Protein AF-A0A0A1DMI1-F1 (afdb_monomer)

Secondary structure (DSSP, 8-state):
----EEEEEEEEEEES--TT-EETTTTBS-EEEEEEEEEETTEEEEEEEEE-TTT--S-EEPPPP-

Nearest PDB structures (foldseek):
  3cyj-assembly1_A  TM=5.155E-01  e=3.473E+00  Rubrobacter xylanophilus DSM 9941

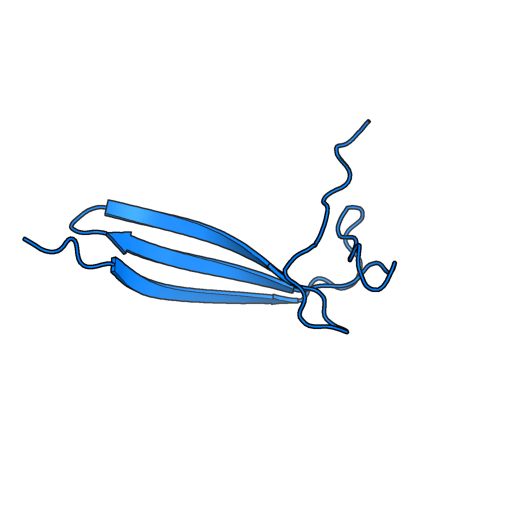Organism: Nocardioides simplex (NCBI:txid2045)

Sequence (66 aa):
MADQHRVVGVAVEILQTEPGHWCTRCALPSGWIVWVVVRHGARMHLQEQRYCDECGSRRTVVPADG

Structure (mmCIF, N/CA/C/O backbone):
data_AF-A0A0A1DMI1-F1
#
_entry.id   AF-A0A0A1DMI1-F1
#
loop_
_atom_site.group_PDB
_atom_site.id
_atom_site.type_symbol
_atom_site.label_atom_id
_atom_site.label_alt_id
_atom_site.label_comp_id
_atom_site.label_asym_id
_atom_site.label_entity_id
_atom_site.label_seq_id
_atom_site.pdbx_PDB_ins_code
_atom_site.Cartn_x
_atom_site.Cartn_y
_atom_site.Cartn_z
_atom_site.occupancy
_atom_site.B_iso_or_equiv
_atom_site.auth_seq_id
_atom_site.auth_comp_id
_atom_site.auth_asym_id
_atom_site.auth_atom_id
_atom_site.pdbx_PDB_model_num
ATOM 1 N N . MET A 1 1 ? -11.353 -16.530 24.517 1.00 52.91 1 MET A N 1
ATOM 2 C CA . MET A 1 1 ? -12.188 -15.874 23.489 1.00 52.91 1 MET A CA 1
ATOM 3 C C . MET A 1 1 ? -11.259 -15.523 22.343 1.00 52.91 1 MET A C 1
ATOM 5 O O . MET A 1 1 ? -10.242 -14.904 22.617 1.00 52.91 1 MET A O 1
ATOM 9 N N . ALA A 1 2 ? -11.512 -16.018 21.129 1.00 60.31 2 ALA A N 1
ATOM 10 C CA . ALA A 1 2 ? -10.674 -15.688 19.978 1.00 60.31 2 ALA A CA 1
ATOM 11 C C . ALA A 1 2 ? -10.848 -14.199 19.664 1.00 60.31 2 ALA A C 1
ATOM 13 O O . ALA A 1 2 ? -11.975 -13.739 19.483 1.00 60.31 2 ALA A O 1
ATOM 14 N N . ASP A 1 3 ? -9.748 -13.455 19.679 1.00 68.31 3 ASP A N 1
ATOM 15 C CA . ASP A 1 3 ? -9.759 -12.032 19.377 1.00 68.31 3 ASP A CA 1
ATOM 16 C C . ASP A 1 3 ? -10.021 -11.886 17.873 1.00 68.31 3 ASP A C 1
ATOM 18 O O . ASP A 1 3 ? -9.231 -12.325 17.036 1.00 68.31 3 ASP A O 1
ATOM 22 N N . GLN A 1 4 ? -11.222 -11.426 17.522 1.00 74.06 4 GLN A N 1
ATOM 23 C CA . GLN A 1 4 ? -11.695 -11.444 16.143 1.00 74.06 4 GLN A CA 1
ATOM 24 C C . GLN A 1 4 ? -11.265 -10.146 15.454 1.00 74.06 4 GLN A C 1
ATOM 26 O O . GLN A 1 4 ? -11.788 -9.067 15.749 1.00 74.06 4 GLN A O 1
ATOM 31 N N . HIS A 1 5 ? -10.314 -10.239 14.524 1.00 82.81 5 HIS A N 1
ATOM 32 C CA . HIS A 1 5 ? -9.986 -9.139 13.618 1.00 82.81 5 HIS A CA 1
ATOM 33 C C . HIS A 1 5 ? -11.025 -9.053 12.502 1.00 82.81 5 HIS A C 1
ATOM 35 O O . HIS A 1 5 ? -11.335 -10.049 11.848 1.00 82.81 5 HIS A O 1
ATOM 41 N N . ARG A 1 6 ? -11.539 -7.849 12.243 1.00 85.00 6 ARG A N 1
ATOM 42 C CA . ARG A 1 6 ? -12.406 -7.572 11.093 1.00 85.00 6 ARG A CA 1
ATOM 43 C C . ARG A 1 6 ? -11.875 -6.373 10.323 1.00 85.00 6 ARG A C 1
ATOM 45 O O . ARG A 1 6 ? -11.669 -5.310 10.901 1.00 85.00 6 ARG A O 1
ATOM 52 N N . VAL A 1 7 ? -11.708 -6.526 9.012 1.00 87.50 7 VAL A N 1
ATOM 53 C CA . VAL A 1 7 ? -11.486 -5.384 8.117 1.00 87.50 7 VAL A CA 1
ATOM 54 C C . VAL A 1 7 ? -12.802 -4.627 7.980 1.00 87.50 7 VAL A C 1
ATOM 56 O O . VAL A 1 7 ? -13.840 -5.225 7.690 1.00 87.50 7 VAL A O 1
ATOM 59 N N . VAL A 1 8 ? -12.768 -3.322 8.237 1.00 91.00 8 VAL A N 1
ATOM 60 C CA . VAL A 1 8 ? -13.958 -2.454 8.222 1.00 91.00 8 VAL A CA 1
ATOM 61 C C . VAL A 1 8 ? -13.866 -1.330 7.192 1.00 91.00 8 VAL A C 1
ATOM 63 O O . VAL A 1 8 ? -14.870 -0.679 6.927 1.00 91.00 8 VAL A O 1
ATOM 66 N N . GLY A 1 9 ? -12.701 -1.137 6.574 1.00 89.62 9 GLY A N 1
ATOM 67 C CA . GLY A 1 9 ? -12.515 -0.203 5.469 1.00 89.62 9 GLY A CA 1
ATOM 68 C C . GLY A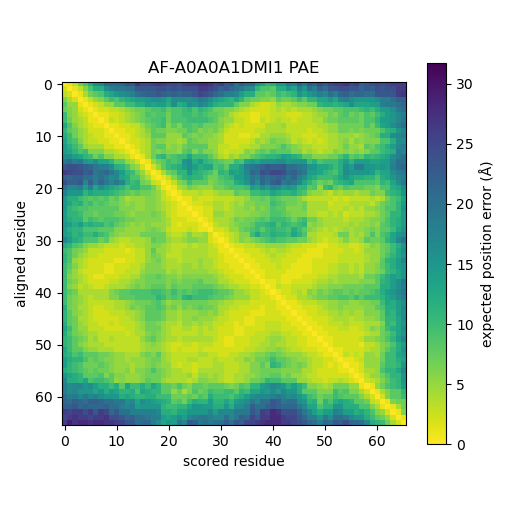 1 9 ? -11.225 -0.485 4.708 1.00 89.62 9 GLY A C 1
ATOM 69 O O . GLY A 1 9 ? -10.229 -0.897 5.308 1.00 89.62 9 GLY A O 1
ATOM 70 N N . VAL A 1 10 ? -11.272 -0.271 3.394 1.00 88.00 10 VAL A N 1
ATOM 71 C CA . VAL A 1 10 ? -10.124 -0.357 2.487 1.00 88.00 10 VAL A CA 1
ATOM 72 C C . VAL A 1 10 ? -10.204 0.820 1.522 1.00 88.00 10 VAL A C 1
ATOM 74 O O . VAL A 1 10 ? -11.223 0.990 0.856 1.00 88.00 10 VAL A O 1
ATOM 77 N N . ALA A 1 11 ? -9.138 1.611 1.450 1.00 88.69 11 ALA A N 1
ATOM 78 C CA . ALA A 1 11 ? -8.942 2.622 0.417 1.00 88.69 11 ALA A CA 1
ATOM 79 C C . ALA A 1 11 ? -7.656 2.306 -0.353 1.00 88.69 11 ALA A C 1
ATOM 81 O O . ALA A 1 11 ? -6.668 1.883 0.250 1.00 88.69 11 ALA A O 1
ATOM 82 N N . VAL A 1 12 ? -7.691 2.483 -1.674 1.00 83.12 12 VAL A N 1
ATOM 83 C CA . VAL A 1 12 ? -6.555 2.245 -2.570 1.00 83.12 12 VAL A CA 1
ATOM 84 C C . VAL A 1 12 ? -6.190 3.556 -3.243 1.00 83.12 12 VAL A C 1
ATOM 86 O O . VAL A 1 12 ? -7.055 4.214 -3.819 1.00 83.12 12 VAL A O 1
ATOM 89 N N . GLU A 1 13 ? -4.914 3.906 -3.179 1.00 81.38 13 GLU A N 1
ATOM 90 C CA . GLU A 1 13 ? -4.342 5.082 -3.821 1.00 81.38 13 GLU A CA 1
ATOM 91 C C . GLU A 1 13 ? -3.189 4.643 -4.726 1.00 81.38 13 GLU A C 1
ATOM 93 O O . GLU A 1 13 ? -2.293 3.915 -4.294 1.00 81.38 13 GLU A O 1
ATOM 98 N N . ILE A 1 14 ? -3.241 5.038 -6.000 1.00 75.94 14 ILE A N 1
ATOM 99 C CA . ILE A 1 14 ? -2.191 4.744 -6.981 1.00 75.94 14 ILE A CA 1
ATOM 100 C C . ILE A 1 14 ? -1.228 5.926 -6.985 1.00 75.94 14 ILE A C 1
ATOM 102 O O . ILE A 1 14 ? -1.634 7.047 -7.288 1.00 75.94 14 ILE A O 1
ATOM 106 N N . LEU A 1 15 ? 0.043 5.673 -6.679 1.00 69.44 15 LEU A N 1
ATOM 107 C CA . LEU A 1 15 ? 1.080 6.694 -6.641 1.00 69.44 15 LEU A CA 1
ATOM 108 C C . LEU A 1 15 ? 1.997 6.512 -7.841 1.00 69.44 15 LEU A C 1
ATOM 110 O O . LEU A 1 15 ? 3.002 5.801 -7.796 1.00 69.44 15 LEU A O 1
ATOM 114 N N . GLN A 1 16 ? 1.680 7.196 -8.935 1.00 61.34 16 GLN A N 1
ATOM 115 C CA . GLN A 1 16 ? 2.677 7.350 -9.981 1.00 61.34 16 GLN A CA 1
ATOM 116 C C . GLN A 1 16 ? 3.723 8.357 -9.500 1.00 61.34 16 GLN A C 1
ATOM 118 O O . GLN A 1 16 ? 3.501 9.565 -9.545 1.00 61.34 16 GLN A O 1
ATOM 123 N N . THR A 1 17 ? 4.915 7.857 -9.167 1.00 59.22 17 THR A N 1
ATOM 124 C CA . THR A 1 17 ? 6.145 8.664 -9.051 1.00 59.22 17 THR A CA 1
ATOM 125 C C . THR A 1 17 ? 6.268 9.529 -7.783 1.00 59.22 17 THR A C 1
ATOM 127 O O . THR A 1 17 ? 6.630 10.699 -7.866 1.00 59.22 17 THR A O 1
ATOM 130 N N . GLU A 1 18 ? 6.051 8.974 -6.585 1.00 56.62 18 GLU A N 1
ATOM 131 C CA . GLU A 1 18 ? 6.541 9.654 -5.373 1.00 56.62 18 GLU A CA 1
ATOM 132 C C . GLU A 1 18 ? 8.062 9.456 -5.203 1.00 56.62 18 GLU A C 1
ATOM 134 O O . GLU A 1 18 ? 8.548 8.315 -5.272 1.00 56.62 18 GLU A O 1
ATOM 139 N N . PRO A 1 19 ? 8.842 10.534 -4.973 1.00 54.47 19 PRO A N 1
ATOM 140 C CA . PRO A 1 19 ? 10.238 10.419 -4.579 1.00 54.47 19 PRO A CA 1
ATOM 141 C C . PRO A 1 19 ? 10.280 9.720 -3.224 1.00 54.47 19 PRO A C 1
ATOM 143 O O . PRO A 1 19 ? 9.930 10.289 -2.198 1.00 54.47 19 PRO A O 1
ATOM 146 N N . GLY A 1 20 ? 10.650 8.445 -3.247 1.00 58.84 20 GLY A N 1
ATOM 147 C CA . GLY A 1 20 ? 10.699 7.630 -2.047 1.00 58.84 20 GLY A CA 1
ATOM 148 C C . GLY A 1 20 ? 9.946 6.308 -2.130 1.00 58.84 20 GLY A C 1
ATOM 149 O O . GLY A 1 20 ? 9.929 5.586 -1.150 1.00 58.84 20 GLY A O 1
ATOM 150 N N . HIS A 1 21 ? 9.349 5.929 -3.260 1.00 70.56 21 HIS A N 1
ATOM 151 C CA . HIS A 1 21 ? 8.764 4.595 -3.402 1.00 70.56 21 HIS A CA 1
ATOM 152 C C . HIS A 1 21 ? 9.512 3.772 -4.448 1.00 70.56 21 HIS A C 1
ATOM 154 O O . HIS A 1 21 ? 9.391 4.014 -5.648 1.00 70.56 21 HIS A O 1
ATOM 160 N N . TRP A 1 22 ? 10.301 2.789 -3.998 1.00 76.38 22 TRP A N 1
ATOM 161 C CA . TRP A 1 22 ? 11.107 1.955 -4.891 1.00 76.38 22 TRP A CA 1
ATOM 162 C C . TRP A 1 22 ? 10.836 0.467 -4.692 1.00 76.38 22 TRP A C 1
ATOM 164 O O . TRP A 1 22 ? 11.008 -0.089 -3.599 1.00 76.38 22 TRP A O 1
ATOM 174 N N . CYS A 1 23 ? 10.458 -0.220 -5.772 1.00 81.38 23 CYS A N 1
ATOM 175 C CA . CYS A 1 23 ? 10.356 -1.670 -5.745 1.00 81.38 23 CYS A CA 1
ATOM 176 C C . CYS A 1 23 ? 11.754 -2.292 -5.817 1.00 81.38 23 CYS A C 1
ATOM 178 O O . CYS A 1 23 ? 12.397 -2.287 -6.864 1.00 81.38 23 CYS A O 1
ATOM 180 N N . THR A 1 24 ? 12.204 -2.921 -4.731 1.00 80.69 24 THR A N 1
ATOM 181 C CA . THR A 1 24 ? 13.512 -3.610 -4.693 1.00 80.69 24 THR A CA 1
ATOM 182 C C . THR A 1 24 ? 13.612 -4.797 -5.651 1.00 80.69 24 THR A C 1
ATOM 184 O O . THR A 1 24 ? 14.712 -5.194 -6.020 1.00 80.69 24 THR A O 1
ATOM 187 N N . ARG A 1 25 ? 12.475 -5.371 -6.065 1.00 82.81 25 ARG A N 1
ATOM 188 C CA . ARG A 1 25 ? 12.435 -6.510 -6.991 1.00 82.81 25 ARG A CA 1
ATOM 189 C C . ARG A 1 25 ? 12.535 -6.078 -8.450 1.00 82.81 25 ARG A C 1
ATOM 191 O O . ARG A 1 25 ? 13.248 -6.717 -9.211 1.00 82.81 25 ARG A O 1
ATOM 198 N N . CYS A 1 26 ? 11.801 -5.037 -8.828 1.00 82.44 26 CYS A N 1
ATOM 199 C CA . CYS A 1 26 ? 11.770 -4.556 -10.207 1.00 82.44 26 CYS A CA 1
ATOM 200 C C . CYS A 1 26 ? 12.787 -3.445 -10.482 1.00 82.44 26 CYS A C 1
ATOM 202 O O . CYS A 1 26 ? 12.987 -3.098 -11.638 1.00 82.44 26 CYS A O 1
ATOM 204 N N . ALA A 1 27 ? 13.423 -2.906 -9.438 1.00 81.62 27 ALA A N 1
ATOM 205 C CA . ALA A 1 27 ? 14.367 -1.798 -9.525 1.00 81.62 27 ALA A CA 1
ATOM 206 C C . ALA A 1 27 ? 13.795 -0.595 -10.297 1.00 81.62 27 ALA A C 1
ATOM 208 O O . ALA A 1 27 ? 14.449 -0.042 -11.179 1.00 81.62 27 ALA A O 1
ATOM 209 N N . LEU A 1 28 ? 12.559 -0.213 -9.969 1.00 79.88 28 LEU A N 1
ATOM 210 C CA . LEU A 1 28 ? 11.870 0.908 -10.599 1.00 79.88 28 LEU A CA 1
ATOM 211 C C . LEU A 1 28 ? 10.960 1.650 -9.606 1.00 79.88 28 LEU A C 1
ATOM 213 O O . LEU A 1 28 ? 10.502 1.043 -8.623 1.00 79.88 28 LEU A O 1
ATOM 217 N N . PRO A 1 29 ? 10.701 2.949 -9.850 1.00 74.94 29 PRO A N 1
ATOM 218 C CA . PRO A 1 29 ? 9.814 3.754 -9.029 1.00 74.94 29 PRO A CA 1
ATOM 219 C C . PRO A 1 29 ? 8.362 3.524 -9.464 1.00 74.94 29 PRO A C 1
ATOM 221 O O . PRO A 1 29 ? 7.892 4.118 -10.432 1.00 74.94 29 PRO A O 1
ATOM 224 N N . SER A 1 30 ? 7.652 2.627 -8.781 1.00 73.69 30 SER A N 1
ATOM 225 C CA . SER A 1 30 ? 6.215 2.414 -8.995 1.00 73.69 30 SER A CA 1
ATOM 226 C C . SER A 1 30 ? 5.542 1.83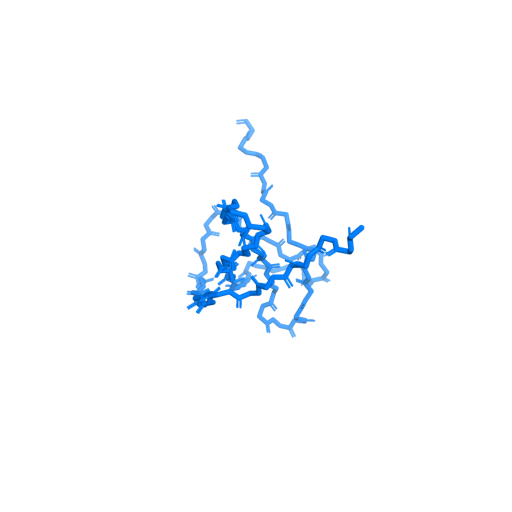0 -7.766 1.00 73.69 30 SER A C 1
ATOM 228 O O . SER A 1 30 ? 6.181 1.118 -6.976 1.00 73.69 30 SER A O 1
ATOM 230 N N . GLY A 1 31 ? 4.250 2.114 -7.609 1.00 80.56 31 GLY A N 1
ATOM 231 C CA . GLY A 1 31 ? 3.422 1.430 -6.639 1.00 80.56 31 GLY A CA 1
ATOM 232 C C . GLY A 1 31 ? 2.122 2.101 -6.227 1.00 80.56 31 GLY A C 1
ATOM 233 O O . GLY A 1 31 ? 1.818 3.245 -6.543 1.00 80.56 31 GLY A O 1
ATOM 234 N N . TRP A 1 32 ? 1.377 1.345 -5.434 1.00 82.12 32 TRP A N 1
ATOM 235 C CA . TRP A 1 32 ? 0.097 1.723 -4.859 1.00 82.12 32 TRP A CA 1
ATOM 236 C C . TRP A 1 32 ? 0.096 1.439 -3.360 1.00 82.12 32 TRP A C 1
ATOM 238 O O . TRP A 1 32 ? 0.757 0.514 -2.868 1.00 82.12 32 TRP A O 1
ATOM 248 N N . ILE A 1 33 ? -0.658 2.254 -2.629 1.00 83.69 33 ILE A N 1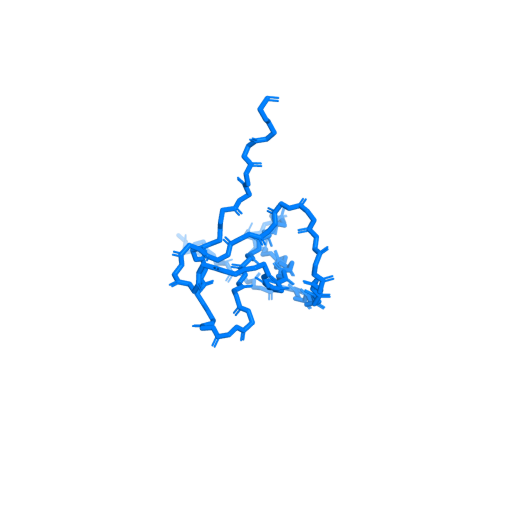
ATOM 249 C CA . ILE A 1 33 ? -0.847 2.131 -1.188 1.00 83.69 33 ILE A CA 1
ATOM 250 C C . ILE A 1 33 ? -2.273 1.681 -0.913 1.00 83.69 33 ILE A C 1
ATOM 252 O O . ILE A 1 33 ? -3.241 2.172 -1.492 1.00 83.69 33 ILE A O 1
ATOM 256 N N . VAL A 1 34 ? -2.393 0.743 0.017 1.00 86.75 34 VAL A N 1
ATOM 257 C CA . VAL A 1 34 ? -3.653 0.333 0.616 1.00 86.75 34 VAL A CA 1
ATOM 258 C C . VAL A 1 34 ? -3.686 0.801 2.051 1.00 86.75 34 VAL A C 1
ATOM 260 O O . VAL A 1 34 ? -2.869 0.387 2.876 1.00 86.75 34 VAL A O 1
ATOM 263 N N . TRP A 1 35 ? -4.696 1.595 2.359 1.00 89.06 35 TRP A N 1
ATOM 264 C CA . TRP A 1 35 ? -5.046 1.957 3.718 1.00 89.06 35 TRP A CA 1
ATOM 265 C C . TRP A 1 35 ? -6.116 0.989 4.206 1.00 89.06 35 TRP A C 1
ATOM 267 O O . TRP A 1 35 ? -7.249 0.988 3.721 1.00 89.06 35 TRP A O 1
ATOM 277 N N . VAL A 1 36 ? -5.747 0.133 5.155 1.00 91.00 36 VAL A N 1
ATOM 278 C CA . VAL A 1 36 ? -6.635 -0.877 5.731 1.00 91.00 36 VAL A CA 1
ATOM 279 C C . VAL A 1 36 ? -6.985 -0.476 7.151 1.00 91.00 36 VAL A C 1
ATOM 281 O O . VAL A 1 36 ? -6.116 -0.382 8.015 1.00 91.00 36 VAL A O 1
ATOM 284 N N . VAL A 1 37 ? -8.275 -0.294 7.416 1.00 93.12 37 VAL A N 1
ATOM 285 C CA . VAL A 1 37 ? -8.772 -0.102 8.777 1.00 93.12 37 VAL A CA 1
ATOM 286 C C . VAL A 1 37 ? -9.199 -1.456 9.327 1.00 93.12 37 VAL A C 1
ATOM 288 O O . VAL A 1 37 ? -10.169 -2.066 8.865 1.00 93.12 37 VAL A O 1
ATOM 291 N N . VAL A 1 38 ? -8.457 -1.937 10.321 1.00 91.62 38 VAL A N 1
ATOM 292 C CA . VAL A 1 38 ? -8.707 -3.201 11.012 1.00 91.62 38 VAL A CA 1
ATOM 293 C C . VAL A 1 38 ? -9.293 -2.910 12.382 1.00 91.62 38 VAL A C 1
ATOM 295 O O . VAL A 1 38 ? -8.689 -2.225 13.207 1.00 91.62 38 VAL A O 1
ATOM 298 N N . ARG A 1 39 ? -10.465 -3.472 12.652 1.00 90.44 39 ARG A N 1
ATOM 299 C CA . ARG A 1 39 ? -11.064 -3.478 13.980 1.00 90.44 39 ARG A CA 1
ATOM 300 C C . ARG A 1 39 ? -10.633 -4.730 14.730 1.00 90.44 39 ARG A C 1
ATOM 302 O O . ARG A 1 39 ? -10.750 -5.836 14.206 1.00 90.44 39 ARG A O 1
ATOM 309 N N . HIS A 1 40 ? -10.177 -4.549 15.960 1.00 87.38 40 HIS A N 1
ATOM 310 C CA . HIS A 1 40 ? -9.795 -5.616 16.872 1.00 87.38 40 HIS A CA 1
ATOM 311 C C . HIS A 1 40 ? -10.514 -5.415 18.206 1.00 87.38 40 HIS A C 1
ATOM 313 O O . HIS A 1 40 ? -10.191 -4.502 18.972 1.00 87.38 40 HIS A O 1
ATOM 319 N N . GLY A 1 41 ? -11.573 -6.192 18.439 1.00 87.19 41 GLY A 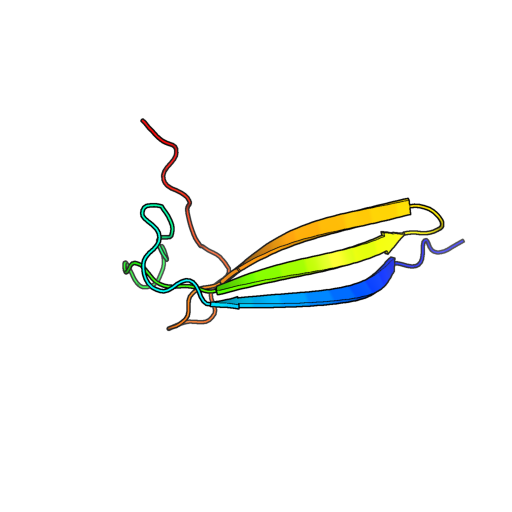N 1
ATOM 320 C CA . GLY A 1 41 ? -12.497 -5.933 19.543 1.00 87.19 41 GLY A CA 1
ATOM 321 C C . GLY A 1 41 ? -13.091 -4.518 19.460 1.00 87.19 41 GLY A C 1
ATOM 322 O O . GLY A 1 41 ? -13.756 -4.164 18.486 1.00 87.19 41 GLY A O 1
ATOM 323 N N . ALA A 1 42 ? -12.847 -3.691 20.479 1.00 85.44 42 ALA A N 1
ATOM 324 C CA . ALA A 1 42 ? -13.260 -2.283 20.510 1.00 85.44 42 ALA A CA 1
ATOM 325 C C . ALA A 1 42 ? -12.228 -1.312 19.903 1.00 85.44 42 ALA A C 1
ATOM 327 O O . ALA A 1 42 ? -12.505 -0.120 19.793 1.00 85.44 42 ALA A O 1
ATOM 328 N N . ARG A 1 43 ? -11.041 -1.797 19.521 1.00 89.94 43 ARG A N 1
ATOM 329 C CA . ARG A 1 43 ? -9.948 -0.972 18.993 1.00 89.94 43 ARG A CA 1
ATOM 330 C C . ARG A 1 43 ? -9.991 -0.912 17.474 1.00 89.94 43 ARG A C 1
ATOM 332 O O . ARG A 1 43 ? -10.389 -1.871 16.817 1.00 89.94 43 ARG A O 1
ATOM 339 N N . MET A 1 44 ? -9.548 0.211 16.929 1.00 91.12 44 MET A N 1
ATOM 340 C CA . MET A 1 44 ? -9.411 0.448 15.495 1.00 91.12 44 ME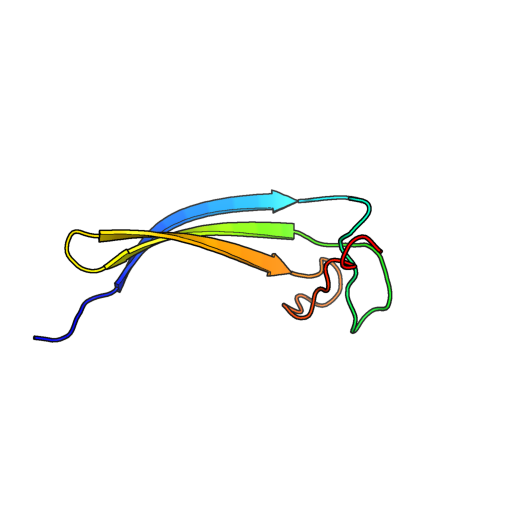T A CA 1
ATOM 341 C C . MET A 1 44 ? -7.942 0.725 15.193 1.00 91.12 44 MET A C 1
ATOM 343 O O . MET A 1 44 ? -7.308 1.519 15.885 1.00 91.12 44 MET A O 1
ATOM 347 N N . HIS A 1 45 ? -7.408 0.060 14.175 1.00 90.50 45 HIS A N 1
ATOM 348 C CA . HIS A 1 45 ? -6.029 0.186 13.727 1.00 90.50 45 HIS A CA 1
ATOM 349 C C . HIS A 1 45 ? -6.021 0.567 12.252 1.00 90.50 45 HIS A C 1
ATOM 351 O O . HIS A 1 45 ? -6.625 -0.128 11.437 1.00 90.50 45 HIS A O 1
ATOM 357 N N . LEU A 1 46 ? -5.326 1.648 11.910 1.00 90.75 46 LEU A N 1
ATOM 358 C CA . LEU A 1 46 ? -5.020 1.984 10.525 1.00 90.75 46 LEU A CA 1
ATOM 359 C C . LEU A 1 46 ? -3.698 1.313 10.146 1.00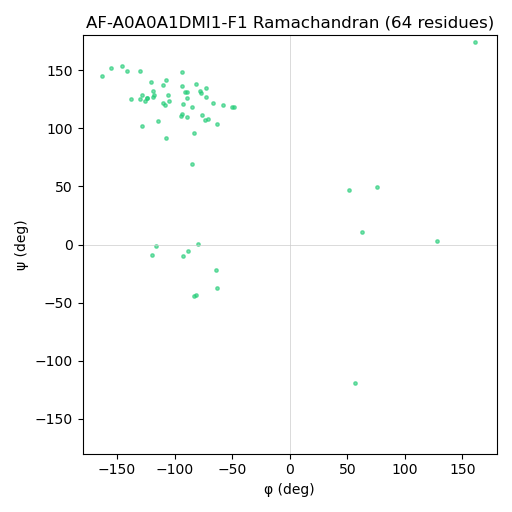 90.75 46 LEU A C 1
ATOM 361 O O . LEU A 1 46 ? -2.702 1.466 10.851 1.00 90.75 46 LEU A O 1
ATOM 365 N N . GLN A 1 47 ? -3.700 0.551 9.058 1.00 89.56 47 GLN A N 1
ATOM 366 C CA . GLN A 1 47 ? -2.517 -0.085 8.496 1.00 89.56 47 GLN A CA 1
ATOM 367 C C . GLN A 1 47 ? -2.281 0.427 7.084 1.00 89.56 47 GLN A C 1
ATOM 369 O O . GLN A 1 47 ? -3.156 0.327 6.230 1.00 89.56 47 GLN A O 1
ATOM 374 N N . GLU A 1 48 ? -1.074 0.913 6.842 1.00 86.94 48 GLU A N 1
ATOM 375 C CA . GLU A 1 48 ? -0.585 1.233 5.509 1.00 86.94 48 GLU A CA 1
ATOM 376 C C . GLU A 1 48 ? 0.090 -0.010 4.907 1.00 86.94 48 GLU A C 1
ATOM 378 O O . GLU A 1 48 ? 0.896 -0.686 5.558 1.00 86.94 48 GLU A O 1
ATOM 383 N N . GLN A 1 49 ? -0.255 -0.358 3.669 1.00 86.38 49 GLN A N 1
ATOM 384 C CA . GLN A 1 49 ? 0.367 -1.459 2.937 1.00 86.38 49 GLN A CA 1
ATOM 385 C C . GLN A 1 49 ? 0.778 -0.984 1.551 1.00 86.38 49 GLN A C 1
ATOM 387 O O . GLN A 1 49 ? -0.054 -0.496 0.800 1.00 86.38 49 GLN A O 1
ATOM 392 N N . ARG A 1 50 ? 2.051 -1.151 1.204 1.00 83.00 50 ARG A N 1
ATOM 393 C CA . ARG A 1 50 ? 2.612 -0.674 -0.061 1.00 83.00 50 ARG A CA 1
ATOM 394 C C . ARG A 1 50 ? 2.901 -1.819 -1.016 1.00 83.00 50 ARG A C 1
ATOM 396 O O . ARG A 1 50 ? 3.369 -2.869 -0.576 1.00 83.00 50 ARG A O 1
ATOM 403 N N . TYR A 1 51 ? 2.656 -1.613 -2.303 1.00 84.25 51 TYR A N 1
ATOM 404 C CA . TYR A 1 51 ? 2.806 -2.630 -3.338 1.00 84.25 51 TYR A CA 1
ATOM 405 C C . TYR A 1 51 ? 3.382 -2.032 -4.617 1.00 84.25 51 TYR A C 1
ATOM 407 O O . TYR A 1 51 ? 3.140 -0.876 -4.926 1.00 84.25 51 TYR A O 1
ATOM 415 N N . CYS A 1 52 ? 4.133 -2.824 -5.378 1.00 84.56 52 CYS A N 1
ATOM 416 C CA . CYS A 1 52 ? 4.610 -2.441 -6.708 1.00 84.56 52 CYS A CA 1
ATOM 417 C C . CYS A 1 52 ? 3.527 -2.661 -7.774 1.00 84.56 52 CYS A C 1
ATOM 419 O O . CYS A 1 52 ? 2.893 -3.718 -7.775 1.00 84.56 52 CYS A O 1
ATOM 421 N N . ASP A 1 53 ? 3.381 -1.719 -8.710 1.00 81.50 53 ASP A N 1
ATOM 422 C CA . ASP A 1 53 ? 2.437 -1.828 -9.836 1.00 81.50 53 ASP A CA 1
ATOM 423 C C . ASP A 1 53 ? 2.783 -2.999 -10.769 1.00 81.50 53 ASP A C 1
ATOM 425 O O . ASP A 1 53 ? 1.903 -3.717 -11.230 1.00 81.50 53 ASP A O 1
ATOM 429 N N . GLU A 1 54 ? 4.077 -3.239 -10.993 1.00 83.50 54 GLU A N 1
ATOM 430 C CA . GLU A 1 54 ? 4.546 -4.189 -12.011 1.00 83.50 54 GLU A CA 1
ATOM 431 C C . GLU A 1 54 ? 4.515 -5.642 -11.532 1.00 83.50 54 GLU A C 1
ATOM 433 O O . GLU A 1 54 ? 4.124 -6.551 -12.259 1.00 83.50 54 GLU A O 1
ATOM 438 N N . CYS A 1 55 ? 4.964 -5.891 -10.298 1.00 85.88 55 CYS A N 1
ATOM 439 C CA . CYS A 1 55 ? 5.109 -7.257 -9.782 1.00 85.88 55 CYS A CA 1
ATOM 440 C C . CYS A 1 55 ? 4.200 -7.589 -8.597 1.00 85.88 55 CYS A C 1
ATOM 442 O O . CYS A 1 55 ? 4.299 -8.695 -8.062 1.00 85.88 55 CYS A O 1
ATOM 444 N N . GLY A 1 56 ? 3.387 -6.637 -8.122 1.00 83.19 56 GLY A N 1
ATOM 445 C CA . GLY A 1 56 ? 2.525 -6.812 -6.946 1.00 83.19 56 GLY A CA 1
ATOM 446 C C . GLY A 1 56 ? 3.282 -7.075 -5.638 1.00 83.19 56 GLY A C 1
ATOM 447 O O . GLY A 1 56 ? 2.692 -7.481 -4.640 1.00 83.19 56 GLY A O 1
ATOM 448 N N . SER A 1 57 ? 4.607 -6.899 -5.621 1.00 83.00 57 SER A N 1
ATOM 449 C CA . SER A 1 57 ? 5.433 -7.180 -4.446 1.00 83.00 57 SER A CA 1
ATOM 450 C C . SER A 1 57 ? 5.221 -6.131 -3.363 1.00 83.00 57 SER A C 1
ATOM 452 O O . SER A 1 57 ? 5.311 -4.937 -3.635 1.00 83.00 57 SER A O 1
ATOM 454 N N . ARG A 1 58 ? 5.072 -6.593 -2.116 1.00 78.81 58 ARG A N 1
ATOM 455 C CA . ARG A 1 58 ? 5.046 -5.753 -0.907 1.00 78.81 58 ARG A CA 1
ATOM 456 C C . ARG A 1 58 ? 6.446 -5.325 -0.427 1.00 78.81 58 ARG A C 1
ATOM 458 O O . ARG A 1 58 ? 6.587 -4.676 0.603 1.00 78.81 58 ARG A O 1
ATOM 465 N N . ARG A 1 59 ? 7.511 -5.740 -1.135 1.00 67.44 59 ARG A N 1
ATOM 466 C CA . ARG A 1 59 ? 8.913 -5.371 -0.842 1.00 67.44 59 ARG A CA 1
ATOM 467 C C . ARG A 1 59 ? 9.275 -4.039 -1.486 1.00 67.44 59 ARG A C 1
ATOM 469 O O . ARG A 1 59 ? 10.060 -3.972 -2.438 1.00 67.44 59 ARG A O 1
ATOM 476 N N . THR A 1 60 ? 8.679 -2.991 -0.959 1.00 65.56 60 THR A N 1
ATOM 477 C CA . THR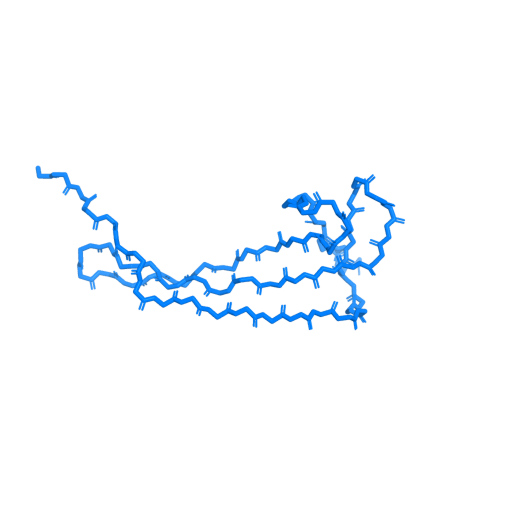 A 1 60 ? 8.935 -1.611 -1.351 1.00 65.56 60 THR A CA 1
ATOM 478 C C . THR A 1 60 ? 9.756 -0.959 -0.250 1.00 65.56 60 THR A C 1
ATOM 480 O O . THR A 1 60 ? 9.393 -1.059 0.923 1.00 65.56 60 THR A O 1
ATOM 483 N N . VAL A 1 61 ? 10.873 -0.332 -0.602 1.00 66.44 61 VAL A N 1
ATOM 484 C CA . VAL A 1 61 ? 11.618 0.494 0.351 1.00 66.44 61 VAL A CA 1
ATOM 485 C C . VAL A 1 61 ? 11.154 1.927 0.195 1.00 66.44 61 VAL A C 1
ATOM 487 O O . VAL A 1 61 ? 10.995 2.404 -0.930 1.00 66.44 61 VAL A O 1
ATOM 490 N N . VAL A 1 62 ? 10.953 2.587 1.334 1.00 60.50 62 VAL A N 1
ATOM 491 C CA . VAL A 1 62 ? 11.108 4.033 1.376 1.00 60.50 62 VAL A CA 1
AT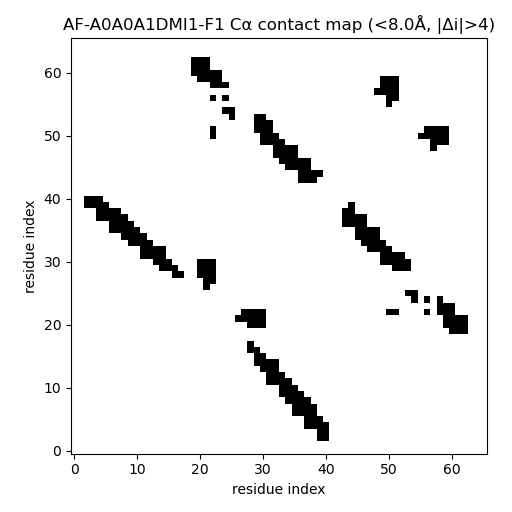OM 492 C C . VAL A 1 62 ? 12.587 4.274 1.611 1.00 60.50 62 VAL A C 1
ATOM 494 O O . VAL A 1 62 ? 13.099 3.741 2.600 1.00 60.50 62 VAL A O 1
ATOM 497 N N . PRO A 1 63 ? 13.320 4.934 0.695 1.00 51.84 63 PRO A N 1
ATOM 498 C CA . PRO A 1 63 ? 14.642 5.438 1.015 1.00 51.84 63 PRO A CA 1
ATOM 499 C C . PRO A 1 63 ? 14.489 6.218 2.315 1.00 51.84 63 PRO A C 1
ATOM 501 O O . PRO A 1 63 ? 13.691 7.148 2.378 1.00 51.84 63 PRO A O 1
ATOM 504 N N . ALA A 1 64 ? 15.171 5.780 3.370 1.00 45.78 64 ALA A N 1
ATOM 505 C CA . ALA A 1 64 ? 15.320 6.628 4.535 1.00 45.78 64 ALA A CA 1
ATOM 506 C C . ALA A 1 64 ? 15.992 7.902 4.025 1.00 45.78 64 ALA A C 1
ATOM 508 O O . ALA A 1 64 ? 17.056 7.803 3.406 1.00 45.78 64 ALA A O 1
ATOM 509 N N . ASP A 1 65 ? 15.330 9.046 4.193 1.00 47.81 65 ASP A N 1
ATOM 510 C CA . ASP A 1 65 ? 15.941 10.343 3.935 1.00 47.81 65 ASP A CA 1
ATOM 511 C C . ASP A 1 65 ? 17.302 10.351 4.646 1.00 47.81 65 ASP A C 1
ATOM 513 O O . ASP A 1 65 ? 17.381 10.084 5.851 1.00 47.81 65 ASP A O 1
ATOM 517 N N . GLY A 1 66 ? 18.370 10.496 3.858 1.00 40.56 66 GLY A N 1
ATOM 518 C CA . GLY A 1 66 ? 19.749 10.528 4.346 1.00 40.56 66 GLY A CA 1
ATOM 519 C C . GLY A 1 66 ? 20.037 11.771 5.169 1.00 40.56 66 GLY A C 1
ATOM 520 O O . GLY A 1 66 ? 19.431 12.826 4.875 1.00 40.56 66 GLY A O 1
#

pLDDT: mean 77.58, std 13.0, range [40.56, 93.12]

Foldseek 3Di:
DPFDKDWDDKDKAWDDDDQFKAQPVVRDRGWMWIWTWIDTPPDIDTDIFIAGPPPRDSRIGGPPPD

Solvent-accessible surface area (backbone atoms only — not comparable to full-atom values): 3983 Å² total; per-residue (Å²): 131,84,84,56,75,42,81,78,46,77,49,78,47,81,42,87,66,56,94,49,42,34,19,73,84,76,72,44,69,38,25,34,41,34,45,36,34,36,31,46,78,94,45,78,42,84,40,84,45,52,29,23,71,90,75,64,42,66,60,53,44,60,68,73,86,125

Mean predicted aligned error: 8.01 Å

Radius of gyration: 14.5 Å; Cα contacts (8 Å, |Δi|>4): 138; chains: 1; bounding box: 34×26×36 Å